Protein AF-0000000087186919 (afdb_homodimer)

Nearest PDB structures (foldseek):
  4x1c-assembly3_M-2  TM=8.964E-01  e=5.018E-04  Pseudomonas putida
  5cln-assembly2_I  TM=8.982E-01  e=9.277E-04  Pseudomonas putida
  3m21-assembly1_C  TM=8.405E-01  e=7.060E-04  Helicobacter pylori 26695
  6ghw-assembly2_C  TM=8.705E-01  e=1.836E-03  Pseudomonas putida
  3ry0-assembly1_A  TM=8.128E-01  e=6.719E-03  Streptomyces achromogenes

Secondary structure (DSSP, 8-state):
--EEEEEEETTS--HHHHHHHHHHHHHHHHHHH-GGGGGG-EEEEEEEPTTS-EETTEE--TIIIII-/--EEEEEEETTS--HHHHHHHHHHHHHHHHHHH-GGGGGG-EEEEEEEPTTS-EETTEE--TIIIII-

Structure (mmCIF, N/CA/C/O backbone):
data_AF-0000000087186919-model_v1
#
loop_
_entity.id
_entity.type
_entity.pdbx_description
1 polymer '4-oxalocrotonate tautomerase'
#
loop_
_atom_site.group_PDB
_atom_site.id
_atom_site.type_symbol
_atom_site.label_atom_id
_atom_site.label_alt_id
_atom_site.label_comp_id
_atom_site.label_asym_id
_atom_site.label_entity_id
_atom_site.label_seq_id
_atom_site.pdbx_PDB_ins_code
_atom_site.Cartn_x
_atom_site.Cartn_y
_atom_site.Cartn_z
_atom_site.occupancy
_atom_site.B_iso_or_equiv
_atom_site.auth_seq_id
_atom_site.auth_comp_id
_atom_site.auth_asym_id
_atom_site.auth_atom_id
_atom_site.pdbx_PDB_model_num
ATOM 1 N N . MET A 1 1 ? -2.715 13.758 -0.061 1 73.12 1 MET A N 1
ATOM 2 C CA . MET A 1 1 ? -2.654 12.805 -1.167 1 73.12 1 MET A CA 1
ATOM 3 C C . MET A 1 1 ? -1.792 11.602 -0.804 1 73.12 1 MET A C 1
ATOM 5 O O . MET A 1 1 ? -0.625 11.758 -0.438 1 73.12 1 MET A O 1
ATOM 9 N N . PRO A 1 2 ? -2.371 10.492 -0.574 1 88.19 2 PRO A N 1
ATOM 10 C CA . PRO A 1 2 ? -1.556 9.328 -0.23 1 88.19 2 PRO A CA 1
ATOM 11 C C . PRO A 1 2 ? -1.27 8.43 -1.434 1 88.19 2 PRO A C 1
ATOM 13 O O . PRO A 1 2 ? -1.95 8.531 -2.457 1 88.19 2 PRO A O 1
ATOM 16 N N . PHE A 1 3 ? -0.151 7.781 -1.428 1 93.19 3 PHE A N 1
ATOM 17 C CA . PHE A 1 3 ? 0.322 6.879 -2.473 1 93.19 3 PHE A CA 1
ATOM 18 C C . PHE A 1 3 ? 0.517 5.469 -1.924 1 93.19 3 PHE A C 1
ATOM 20 O O . PHE A 1 3 ? 0.996 5.297 -0.802 1 93.19 3 PHE A O 1
ATOM 27 N N . ALA A 1 4 ? 0.097 4.512 -2.732 1 97.06 4 ALA A N 1
ATOM 28 C CA . ALA A 1 4 ? 0.352 3.117 -2.383 1 97.06 4 ALA A CA 1
ATOM 29 C C . ALA A 1 4 ? 0.852 2.332 -3.592 1 97.06 4 ALA A C 1
ATOM 31 O O . ALA A 1 4 ? 0.257 2.396 -4.672 1 97.06 4 ALA A O 1
ATOM 32 N N . ASN A 1 5 ? 1.908 1.621 -3.377 1 97.75 5 ASN A N 1
ATOM 33 C CA . ASN A 1 5 ? 2.41 0.639 -4.332 1 97.75 5 ASN A CA 1
ATOM 34 C C . ASN A 1 5 ? 2.293 -0.782 -3.787 1 97.75 5 ASN A C 1
ATOM 36 O O . ASN A 1 5 ? 2.91 -1.115 -2.773 1 97.75 5 ASN A O 1
ATOM 40 N N . LEU A 1 6 ? 1.492 -1.551 -4.445 1 97.31 6 LEU A N 1
ATOM 41 C CA . LEU A 1 6 ? 1.29 -2.947 -4.078 1 97.31 6 LEU A CA 1
ATOM 42 C C . LEU A 1 6 ? 2.014 -3.877 -5.047 1 97.31 6 LEU A C 1
ATOM 44 O O . LEU A 1 6 ? 1.91 -3.711 -6.262 1 97.31 6 LEU A O 1
ATOM 48 N N . LYS A 1 7 ? 2.742 -4.809 -4.531 1 94.62 7 LYS A N 1
ATOM 49 C CA . LYS A 1 7 ? 3.41 -5.832 -5.332 1 94.62 7 LYS A CA 1
ATOM 50 C C . LYS A 1 7 ? 2.887 -7.227 -4.988 1 94.62 7 LYS A C 1
ATOM 52 O O . LYS A 1 7 ? 2.834 -7.605 -3.816 1 94.62 7 LYS A O 1
ATOM 57 N N . VAL A 1 8 ? 2.518 -7.934 -5.988 1 91.62 8 VAL A N 1
ATOM 58 C CA . VAL A 1 8 ? 2.008 -9.297 -5.84 1 91.62 8 VAL A CA 1
ATOM 59 C C . VAL A 1 8 ? 2.646 -10.203 -6.887 1 91.62 8 VAL A C 1
ATOM 61 O O . VAL A 1 8 ? 3.045 -9.742 -7.957 1 91.62 8 VAL A O 1
ATOM 64 N N . PRO A 1 9 ? 2.779 -11.453 -6.566 1 88.69 9 PRO A N 1
ATOM 65 C CA . PRO A 1 9 ? 3.307 -12.359 -7.59 1 88.69 9 PRO A CA 1
ATOM 66 C C . PRO A 1 9 ? 2.414 -12.438 -8.828 1 88.69 9 PRO A C 1
ATOM 68 O O . PRO A 1 9 ? 1.186 -12.406 -8.711 1 88.69 9 PRO A O 1
ATOM 71 N N . ALA A 1 10 ? 3.035 -12.617 -9.93 1 88.38 10 ALA A N 1
ATOM 72 C CA . ALA A 1 10 ? 2.303 -12.672 -11.188 1 88.38 10 ALA A CA 1
ATOM 73 C C . ALA A 1 10 ? 1.353 -13.867 -11.219 1 88.38 10 ALA A C 1
ATOM 75 O O . ALA A 1 10 ? 1.64 -14.914 -10.633 1 88.38 10 ALA A O 1
ATOM 76 N N . ASP A 1 11 ? 0.191 -13.633 -11.828 1 88.62 11 ASP A N 1
ATOM 77 C CA . ASP A 1 11 ? -0.778 -14.68 -12.141 1 88.62 11 ASP A CA 1
ATOM 78 C C . ASP A 1 11 ? -1.371 -15.281 -10.875 1 88.62 11 ASP A C 1
ATOM 80 O O . ASP A 1 11 ? -1.683 -16.469 -10.828 1 88.62 11 ASP A O 1
ATOM 84 N N . THR A 1 12 ? -1.396 -14.562 -9.867 1 87.69 12 THR A N 1
ATOM 85 C CA . THR A 1 12 ? -1.976 -15.094 -8.633 1 87.69 12 THR A CA 1
ATOM 86 C C . THR A 1 12 ? -3.346 -14.477 -8.375 1 87.69 12 THR A C 1
ATOM 88 O O . THR A 1 12 ? -4.133 -15.008 -7.586 1 87.69 12 THR A O 1
ATOM 91 N N . LEU A 1 13 ? -3.66 -13.422 -9.016 1 91.69 13 LEU A N 1
ATOM 92 C CA . LEU A 1 13 ? -4.914 -12.734 -8.719 1 91.69 13 LEU A CA 1
ATOM 93 C C . LEU A 1 13 ? -5.746 -12.555 -9.984 1 91.69 13 LEU A C 1
ATOM 95 O O . LEU A 1 13 ? -5.199 -12.359 -11.07 1 91.69 13 LEU A O 1
ATOM 99 N N . THR A 1 14 ? -7.07 -12.57 -9.758 1 95.06 14 THR A N 1
ATOM 100 C CA . THR A 1 14 ? -7.992 -12.203 -10.82 1 95.06 14 THR A CA 1
ATOM 101 C C . THR A 1 14 ? -8.18 -10.688 -10.883 1 95.06 14 THR A C 1
ATOM 103 O O . THR A 1 14 ? -7.777 -9.969 -9.961 1 95.06 14 THR A O 1
ATOM 106 N N . ASP A 1 15 ? -8.766 -10.219 -11.969 1 95.75 15 ASP A N 1
ATOM 107 C CA . ASP A 1 15 ? -9.062 -8.797 -12.094 1 95.75 15 ASP A CA 1
ATOM 108 C C . ASP A 1 15 ? -9.961 -8.32 -10.945 1 95.75 15 ASP A C 1
ATOM 110 O O . ASP A 1 15 ? -9.805 -7.203 -10.453 1 95.75 15 ASP A O 1
ATOM 114 N N . GLU A 1 16 ? -10.875 -9.148 -10.602 1 96.81 16 GLU A N 1
ATOM 115 C CA . GLU A 1 16 ? -11.773 -8.812 -9.5 1 96.81 16 GLU A CA 1
ATOM 116 C C . GLU A 1 16 ? -11.008 -8.672 -8.188 1 96.81 16 GLU A C 1
ATOM 118 O O . GLU A 1 16 ? -11.242 -7.734 -7.422 1 96.81 16 GLU A O 1
ATOM 123 N N . SER A 1 17 ? -10.117 -9.555 -7.934 1 96.38 17 SER A N 1
ATOM 124 C CA . SER A 1 17 ? -9.305 -9.508 -6.719 1 96.38 17 SER A CA 1
ATOM 125 C C . SER A 1 17 ? -8.398 -8.281 -6.707 1 96.38 17 SER A C 1
ATOM 127 O O . SER A 1 17 ? -8.195 -7.668 -5.656 1 96.38 17 SER A O 1
ATOM 129 N N . LYS A 1 18 ? -7.844 -7.969 -7.848 1 96.44 18 LYS A N 1
ATOM 130 C CA . LYS A 1 18 ? -7.016 -6.77 -7.957 1 96.44 18 LYS A CA 1
ATOM 131 C C . LYS A 1 18 ? -7.816 -5.516 -7.621 1 96.44 18 LYS A C 1
ATOM 133 O O . LYS A 1 18 ? -7.336 -4.641 -6.898 1 96.44 18 LYS A O 1
ATOM 138 N N . LYS A 1 19 ? -8.945 -5.449 -8.188 1 97.56 19 LYS A N 1
ATOM 139 C CA . LYS A 1 19 ? -9.82 -4.312 -7.914 1 97.56 19 LYS A CA 1
ATOM 140 C C . LYS A 1 19 ? -10.148 -4.223 -6.43 1 97.56 19 LYS A C 1
ATOM 142 O O . LYS A 1 19 ? -10.148 -3.131 -5.852 1 97.56 19 LYS A O 1
ATOM 147 N N . LYS A 1 20 ? -10.43 -5.355 -5.852 1 97.31 20 LYS A N 1
ATOM 148 C CA . LYS A 1 20 ? -10.734 -5.395 -4.426 1 97.31 20 LYS A CA 1
ATOM 149 C C . LYS A 1 20 ? -9.586 -4.832 -3.598 1 97.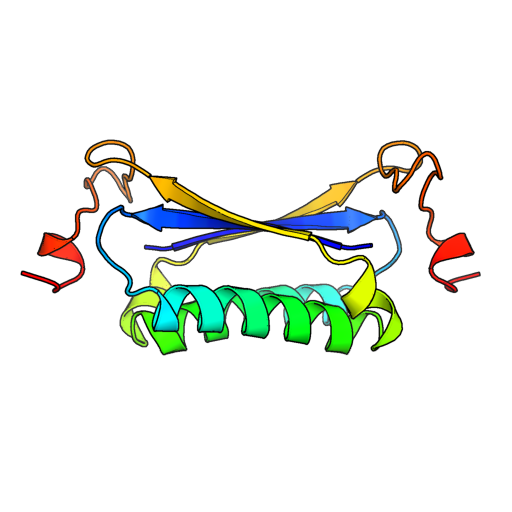31 20 LYS A C 1
ATOM 151 O O . LYS A 1 20 ? -9.805 -4.094 -2.635 1 97.31 20 LYS A O 1
ATOM 156 N N . LEU A 1 21 ? -8.367 -5.195 -3.986 1 97.38 21 LEU A N 1
ATOM 157 C CA . LEU A 1 21 ? -7.195 -4.695 -3.277 1 97.38 21 LEU A CA 1
ATOM 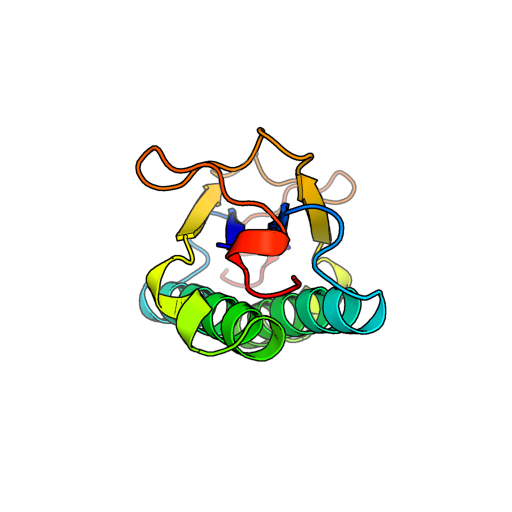158 C C . LEU A 1 21 ? -7.074 -3.184 -3.428 1 97.38 21 LEU A C 1
ATOM 160 O O . LEU A 1 21 ? -6.887 -2.471 -2.439 1 97.38 21 LEU A O 1
ATOM 164 N N . ARG A 1 22 ? -7.207 -2.715 -4.629 1 97.5 22 ARG A N 1
ATOM 165 C CA . ARG A 1 22 ? -7.102 -1.281 -4.883 1 97.5 22 ARG A CA 1
ATOM 166 C C . ARG A 1 22 ? -8.164 -0.509 -4.105 1 97.5 22 ARG A C 1
ATOM 168 O O . ARG A 1 22 ? -7.871 0.526 -3.506 1 97.5 22 ARG A O 1
ATOM 175 N N . ASP A 1 23 ? -9.367 -1.003 -4.125 1 97.81 23 ASP A N 1
ATOM 176 C CA . ASP A 1 23 ? -10.469 -0.336 -3.434 1 97.81 23 ASP A CA 1
ATOM 177 C C . ASP A 1 23 ? -10.234 -0.316 -1.924 1 97.81 23 ASP A C 1
ATOM 179 O O . ASP A 1 23 ? -10.445 0.709 -1.272 1 97.81 23 ASP A O 1
ATOM 183 N N . A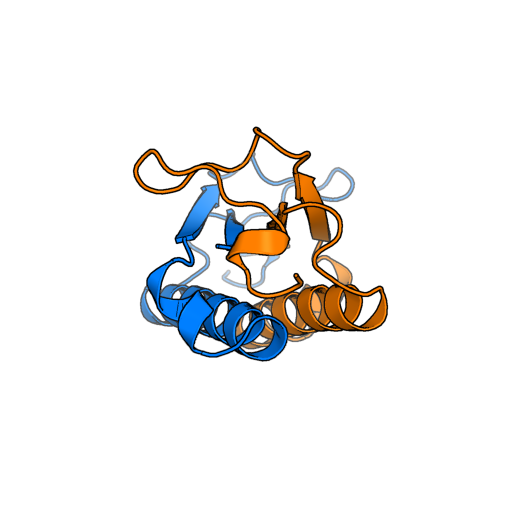LA A 1 24 ? -9.836 -1.437 -1.374 1 97.69 24 ALA A N 1
ATOM 184 C CA . ALA A 1 24 ? -9.609 -1.536 0.065 1 97.69 24 ALA A CA 1
ATOM 185 C C . ALA A 1 24 ? -8.539 -0.552 0.52 1 97.69 24 ALA A C 1
ATOM 187 O O . ALA A 1 24 ? -8.68 0.097 1.56 1 97.69 24 ALA A O 1
ATOM 188 N N . VAL A 1 25 ? -7.477 -0.433 -0.256 1 97.62 25 VAL A N 1
ATOM 189 C CA . VAL A 1 25 ? -6.395 0.486 0.082 1 97.62 25 VAL A CA 1
ATOM 190 C C . VAL A 1 25 ? -6.887 1.927 -0.029 1 97.62 25 VAL A C 1
ATOM 192 O O . VAL A 1 25 ? -6.582 2.76 0.828 1 97.62 25 VAL A O 1
ATOM 195 N N . THR A 1 26 ? -7.645 2.188 -1.024 1 97.5 26 THR A N 1
ATOM 196 C CA . THR A 1 26 ? -8.242 3.51 -1.182 1 97.5 26 THR A CA 1
ATOM 197 C C . THR A 1 26 ? -9.148 3.838 0.002 1 97.5 26 THR A C 1
ATOM 199 O O . THR A 1 26 ? -9.078 4.934 0.559 1 97.5 26 THR A O 1
ATOM 202 N N . ASP A 1 27 ? -9.93 2.889 0.417 1 97.69 27 ASP A N 1
ATOM 203 C CA . ASP A 1 27 ? -10.805 3.066 1.571 1 97.69 27 ASP A CA 1
ATOM 204 C C . ASP A 1 27 ? -10 3.32 2.842 1 97.69 27 ASP A C 1
ATOM 206 O O . ASP A 1 27 ? -10.383 4.141 3.676 1 97.69 27 ASP A O 1
ATOM 210 N N . ALA A 1 28 ? -8.945 2.623 2.984 1 96.94 28 ALA A N 1
ATOM 211 C CA . ALA A 1 28 ? -8.086 2.803 4.152 1 96.94 28 ALA A CA 1
ATOM 212 C C . ALA A 1 28 ? -7.566 4.234 4.238 1 96.94 28 ALA A C 1
ATOM 214 O O . ALA A 1 28 ? -7.586 4.848 5.309 1 96.94 28 ALA A O 1
ATOM 215 N N . PHE A 1 29 ? -7.074 4.793 3.148 1 96.25 29 PHE A N 1
ATOM 216 C CA . PHE A 1 29 ? -6.598 6.172 3.125 1 96.25 29 PHE A CA 1
ATOM 217 C C . PHE A 1 29 ? -7.734 7.141 3.422 1 96.25 29 PHE A C 1
ATOM 219 O O . PHE A 1 29 ? -7.562 8.094 4.184 1 96.25 29 PHE A O 1
ATOM 226 N N . ALA A 1 30 ? -8.906 6.895 2.838 1 95.94 30 ALA A N 1
ATOM 227 C CA . ALA A 1 30 ? -10.055 7.766 3.061 1 95.94 30 ALA A CA 1
ATOM 228 C C . ALA A 1 30 ? -10.469 7.762 4.531 1 95.94 30 ALA A C 1
ATOM 230 O O . ALA A 1 30 ? -10.852 8.797 5.074 1 95.94 30 ALA A O 1
ATOM 231 N N . ASP A 1 31 ? -10.375 6.656 5.145 1 95.88 31 ASP A N 1
ATOM 232 C CA . ASP A 1 31 ? -10.75 6.52 6.547 1 95.88 31 ASP A CA 1
ATOM 233 C C . ASP A 1 31 ? -9.82 7.332 7.445 1 95.88 31 ASP A C 1
ATOM 235 O O . ASP A 1 31 ? -10.242 7.852 8.484 1 95.88 31 ASP A O 1
ATOM 239 N N . VAL A 1 32 ? -8.617 7.465 7.035 1 94 32 VAL A N 1
ATOM 240 C CA . VAL A 1 32 ? -7.625 8.125 7.879 1 94 32 VAL A CA 1
ATOM 241 C C . VAL A 1 32 ? -7.559 9.609 7.531 1 94 32 VAL A C 1
ATOM 243 O O . VAL A 1 32 ? -7.465 10.461 8.422 1 94 32 VAL A O 1
ATOM 246 N N . TYR A 1 33 ? -7.613 9.906 6.293 1 91.88 33 TYR A N 1
ATOM 247 C CA . TYR A 1 33 ? -7.422 11.281 5.852 1 91.88 33 TYR A CA 1
ATOM 248 C C . TYR A 1 33 ? -8.758 11.961 5.578 1 91.88 33 TYR A C 1
ATOM 250 O O . TYR A 1 33 ? -8.82 13.18 5.387 1 91.88 33 TYR A O 1
ATOM 258 N N . GLY A 1 34 ? -9.773 11.188 5.562 1 93.06 34 GLY A N 1
ATOM 259 C CA . GLY A 1 34 ? -11.07 11.703 5.145 1 93.06 34 GLY A CA 1
ATOM 260 C C . GLY A 1 34 ? 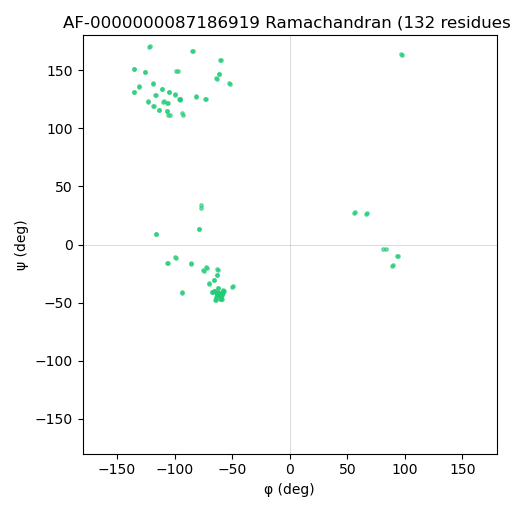-11.383 11.422 3.688 1 93.06 34 GLY A C 1
ATOM 261 O O . GLY A 1 34 ? -10.484 11.117 2.904 1 93.06 34 GLY A O 1
ATOM 262 N N . GLU A 1 35 ? -12.695 11.555 3.305 1 94.25 35 GLU A N 1
ATOM 263 C CA . GLU A 1 35 ? -13.195 11.172 1.988 1 94.25 35 GLU A CA 1
ATOM 264 C C . GLU A 1 35 ? -12.547 12.008 0.886 1 94.25 35 GLU A C 1
ATOM 266 O O . GLU A 1 35 ? -12.375 11.531 -0.24 1 94.25 35 GLU A O 1
ATOM 271 N N . ARG A 1 36 ? -12.125 13.203 1.232 1 88.12 36 ARG A N 1
ATOM 272 C CA . ARG A 1 36 ? -11.5 14.07 0.241 1 88.12 36 ARG A CA 1
ATOM 273 C C . ARG A 1 36 ? -10.211 13.453 -0.294 1 88.12 36 ARG A C 1
ATOM 275 O O . ARG A 1 36 ? -9.789 13.766 -1.41 1 88.12 36 ARG A O 1
ATOM 282 N N . ALA A 1 37 ? -9.609 12.57 0.376 1 88.75 37 ALA A N 1
ATOM 283 C CA . ALA A 1 37 ? -8.344 11.961 -0.014 1 88.75 37 ALA A CA 1
ATOM 284 C C . ALA A 1 37 ? -8.547 10.953 -1.144 1 88.75 37 ALA A C 1
ATOM 286 O O . ALA A 1 37 ? -7.613 10.656 -1.895 1 88.75 37 ALA A O 1
ATOM 287 N N . ARG A 1 38 ? -9.766 10.461 -1.261 1 92.44 38 ARG A N 1
ATOM 288 C CA . ARG A 1 38 ? -10.055 9.445 -2.262 1 92.44 38 ARG A CA 1
ATOM 289 C C . ARG A 1 38 ? -9.703 9.93 -3.662 1 92.44 38 ARG A C 1
ATOM 291 O O . ARG A 1 38 ? -9.07 9.211 -4.438 1 92.44 38 ARG A O 1
ATOM 298 N N . ALA A 1 39 ? -9.969 11.148 -3.965 1 88 39 ALA A N 1
ATOM 299 C CA . ALA A 1 39 ? -9.805 11.695 -5.312 1 88 39 ALA A CA 1
ATOM 300 C C . ALA A 1 39 ? -8.336 11.867 -5.664 1 88 39 ALA A C 1
ATOM 302 O O . ALA A 1 39 ? -7.973 11.914 -6.84 1 88 39 ALA A O 1
ATOM 303 N N . THR A 1 40 ? -7.477 11.914 -4.668 1 86.81 40 THR A N 1
ATOM 304 C CA . THR A 1 40 ? -6.066 12.188 -4.926 1 86.81 40 THR A CA 1
ATOM 305 C C . THR A 1 40 ? -5.203 10.992 -4.527 1 86.81 40 THR A C 1
ATOM 307 O O . THR A 1 40 ? -3.984 11.125 -4.387 1 86.81 40 THR A O 1
ATOM 310 N N . THR A 1 41 ? -5.836 9.922 -4.227 1 91.56 41 THR A N 1
ATOM 311 C CA . THR A 1 41 ? -5.113 8.695 -3.893 1 91.56 41 THR A CA 1
ATOM 312 C C . THR A 1 41 ? -4.68 7.965 -5.156 1 91.56 41 THR A C 1
ATOM 314 O O . THR A 1 41 ? -5.488 7.738 -6.059 1 91.56 41 THR A O 1
ATOM 317 N N . LEU A 1 42 ? -3.426 7.641 -5.254 1 92.88 42 LEU A N 1
ATOM 318 C CA . LEU A 1 42 ? -2.9 6.812 -6.332 1 92.88 42 LEU A CA 1
ATOM 319 C C . LEU A 1 42 ? -2.473 5.445 -5.809 1 92.88 42 LEU A C 1
ATOM 321 O O . LEU A 1 42 ? -1.668 5.359 -4.879 1 92.88 42 LEU A O 1
ATOM 325 N N . VAL A 1 43 ? -3.088 4.402 -6.418 1 96.88 43 VAL A N 1
ATOM 326 C CA . VAL A 1 43 ? -2.719 3.031 -6.086 1 96.88 43 VAL A CA 1
ATOM 327 C C . VAL A 1 43 ? -2.164 2.328 -7.324 1 96.88 43 VAL A C 1
ATOM 329 O O . VAL A 1 43 ? -2.836 2.256 -8.352 1 96.88 43 VAL A O 1
ATOM 332 N N . ILE A 1 44 ? -0.913 1.894 -7.238 1 97.06 44 ILE A N 1
ATOM 333 C CA . ILE A 1 44 ? -0.285 1.104 -8.289 1 97.06 44 ILE A CA 1
ATOM 334 C C . ILE A 1 44 ? -0.166 -0.351 -7.844 1 97.06 44 ILE A C 1
ATOM 336 O O . ILE A 1 44 ? 0.366 -0.635 -6.77 1 97.06 44 ILE A O 1
ATOM 340 N N . LEU A 1 45 ? -0.704 -1.227 -8.539 1 96.62 45 LEU A N 1
ATOM 341 C CA . LEU A 1 45 ? -0.578 -2.66 -8.297 1 96.62 45 LEU A CA 1
ATOM 342 C C . LEU A 1 45 ? 0.335 -3.309 -9.336 1 96.62 45 LEU A C 1
ATOM 344 O O . LEU A 1 45 ? -0.001 -3.361 -10.516 1 96.62 45 LEU A O 1
ATOM 348 N N . GLU A 1 46 ? 1.412 -3.807 -8.922 1 95.69 46 GLU A N 1
ATOM 349 C CA . GLU A 1 46 ? 2.428 -4.391 -9.789 1 95.69 46 GLU A CA 1
ATOM 350 C C . GLU A 1 46 ? 2.516 -5.902 -9.602 1 95.69 46 GLU A C 1
ATOM 352 O O . GLU A 1 46 ? 2.574 -6.387 -8.469 1 95.69 46 GLU A O 1
ATOM 357 N N . GLU A 1 47 ? 2.559 -6.523 -10.695 1 93.12 47 GLU A N 1
ATOM 358 C CA . GLU A 1 47 ? 2.83 -7.957 -10.664 1 93.12 47 GLU A CA 1
ATOM 359 C C . GLU A 1 47 ? 4.312 -8.242 -10.891 1 93.12 47 GLU A C 1
ATOM 361 O O . GLU A 1 47 ? 4.902 -7.758 -11.859 1 93.12 47 GLU A O 1
ATOM 366 N N . VAL A 1 48 ? 4.84 -8.977 -9.938 1 91.56 48 VAL A N 1
ATOM 367 C CA . VAL A 1 48 ? 6.258 -9.312 -10.023 1 91.56 48 VAL A CA 1
ATOM 368 C C . VAL A 1 48 ? 6.422 -10.688 -10.664 1 91.56 48 VAL A C 1
ATOM 370 O O . VAL A 1 48 ? 5.844 -11.672 -10.203 1 91.56 48 VAL A O 1
ATOM 373 N N . ALA A 1 49 ? 7.199 -10.695 -11.711 1 88.12 49 ALA A N 1
ATOM 374 C CA . ALA A 1 49 ? 7.402 -11.922 -12.477 1 88.12 49 ALA A CA 1
ATOM 375 C C . ALA A 1 49 ? 8 -13.023 -11.609 1 88.12 49 ALA A C 1
ATOM 377 O O . ALA A 1 49 ? 8.594 -12.742 -10.562 1 88.12 49 ALA A O 1
ATOM 378 N N . ASP A 1 50 ? 7.797 -14.211 -12.086 1 78.44 50 ASP A N 1
ATOM 379 C CA . ASP A 1 50 ? 8.336 -15.375 -11.398 1 78.44 50 ASP A CA 1
ATOM 380 C C . ASP A 1 50 ? 9.828 -15.219 -11.133 1 78.44 50 ASP A C 1
ATOM 382 O O . ASP A 1 50 ? 10.562 -14.719 -11.984 1 78.44 50 ASP A O 1
ATOM 386 N N . GLY A 1 51 ? 10.32 -15.586 -9.977 1 80.88 51 GLY A N 1
ATOM 387 C CA . GLY A 1 51 ? 11.734 -15.461 -9.633 1 80.88 51 GLY A CA 1
ATOM 388 C C . GLY A 1 51 ? 12.07 -14.133 -8.992 1 80.88 51 GLY A C 1
ATOM 389 O O . GLY A 1 51 ? 13.148 -13.977 -8.406 1 80.88 51 GLY A O 1
ATOM 390 N N . GLY A 1 52 ? 11.156 -13.195 -9.18 1 83.94 52 GLY A N 1
ATOM 391 C CA . GLY A 1 52 ? 11.383 -11.875 -8.602 1 83.94 52 GLY A CA 1
ATOM 392 C C . GLY A 1 52 ? 10.922 -11.766 -7.164 1 83.94 52 GLY A C 1
ATOM 393 O O . GLY A 1 52 ? 11.258 -10.805 -6.473 1 83.94 52 GLY A O 1
ATOM 394 N N . TRP A 1 53 ? 10.148 -12.648 -6.773 1 80.75 53 TRP A N 1
ATOM 395 C CA . TRP A 1 53 ? 9.562 -12.664 -5.438 1 80.75 53 TRP A CA 1
ATOM 396 C C . TRP A 1 53 ? 10.25 -13.703 -4.551 1 80.75 53 TRP A C 1
ATOM 398 O O . TRP A 1 53 ? 10.344 -14.875 -4.918 1 80.75 53 TRP A O 1
ATOM 408 N N . SER A 1 54 ? 10.977 -13.25 -3.549 1 81.62 54 SER A N 1
ATOM 409 C CA . SER A 1 54 ? 11.562 -14.195 -2.605 1 81.62 54 SER A CA 1
ATOM 410 C C . SER A 1 54 ? 11.289 -13.781 -1.164 1 81.62 54 SER A C 1
ATOM 412 O O . SER A 1 54 ? 11.297 -12.594 -0.843 1 81.62 54 SER A O 1
ATOM 414 N N . LEU A 1 55 ? 10.93 -14.742 -0.412 1 77.38 55 LEU A N 1
ATOM 415 C CA . LEU A 1 55 ? 10.758 -14.562 1.025 1 77.38 55 LEU A CA 1
ATOM 416 C C . LEU A 1 55 ? 11.633 -15.539 1.807 1 77.38 55 LEU A C 1
ATOM 418 O O . LEU A 1 55 ? 11.523 -16.75 1.632 1 77.38 55 LEU A O 1
ATOM 422 N N . GLY A 1 56 ? 12.477 -15.023 2.678 1 80 56 GLY A N 1
ATOM 423 C CA . GLY A 1 56 ? 13.328 -15.883 3.486 1 80 56 GLY A CA 1
ATOM 424 C C . GLY A 1 56 ? 14.188 -16.828 2.658 1 80 56 GLY A C 1
ATOM 425 O O . GLY A 1 56 ? 14.422 -17.969 3.053 1 80 56 GLY A O 1
ATOM 426 N N . GLY A 1 57 ? 14.484 -16.438 1.477 1 80.38 57 GLY A N 1
ATOM 427 C CA . GLY A 1 57 ? 15.32 -17.266 0.622 1 80.38 57 GLY A CA 1
ATOM 428 C C . GLY A 1 57 ? 14.523 -18.172 -0.295 1 80.38 57 GLY A C 1
ATOM 429 O O . GLY A 1 57 ? 15.102 -18.906 -1.106 1 80.38 57 GLY A O 1
ATOM 430 N N . THR A 1 58 ? 13.242 -18.188 -0.012 1 79.12 58 THR A N 1
ATOM 431 C CA . THR A 1 58 ? 12.375 -19.016 -0.842 1 79.12 58 THR A CA 1
ATOM 432 C C . THR A 1 58 ? 11.648 -18.172 -1.886 1 79.12 58 THR A C 1
ATOM 434 O O . THR A 1 58 ? 11.094 -17.125 -1.562 1 79.12 58 THR A O 1
ATOM 437 N N . VAL A 1 59 ? 11.797 -18.688 -3.1 1 75.5 59 VAL A N 1
ATOM 438 C CA . VAL A 1 59 ? 11.102 -18 -4.18 1 75.5 59 VAL A CA 1
ATOM 439 C C . VAL A 1 59 ? 9.602 -18.266 -4.078 1 75.5 59 VAL A C 1
ATOM 441 O O . VAL A 1 59 ? 9.172 -19.406 -3.932 1 75.5 59 VAL A O 1
ATOM 444 N N . LEU A 1 60 ? 8.859 -17.219 -4.035 1 72.31 60 LEU A N 1
ATOM 445 C CA . LEU A 1 60 ? 7.406 -17.312 -3.959 1 72.31 60 LEU A CA 1
ATOM 446 C C . LEU A 1 60 ? 6.785 -17.25 -5.352 1 72.31 60 LEU A C 1
ATOM 448 O O . LEU A 1 60 ? 7.164 -16.406 -6.168 1 72.31 60 LEU A O 1
ATOM 452 N N . ASN A 1 61 ? 6.184 -18.406 -5.754 1 67.75 61 ASN A N 1
ATOM 453 C CA . ASN A 1 61 ? 5.445 -18.453 -7.012 1 67.75 61 ASN A CA 1
ATOM 454 C C . ASN A 1 61 ? 3.994 -18.875 -6.793 1 67.75 61 ASN A C 1
ATOM 456 O O . ASN A 1 61 ? 3.574 -19.109 -5.656 1 67.75 61 ASN A O 1
ATOM 460 N N . ALA A 1 62 ? 3.172 -18.75 -7.863 1 67.19 62 ALA A N 1
ATOM 461 C CA . ALA A 1 62 ? 1.747 -19.062 -7.797 1 67.19 62 ALA A CA 1
ATOM 462 C C . ALA A 1 62 ? 1.515 -20.438 -7.164 1 67.19 62 ALA A C 1
ATOM 464 O O . ALA A 1 62 ? 0.567 -20.609 -6.395 1 67.19 62 ALA A O 1
ATOM 465 N N . GLU A 1 63 ? 2.369 -21.312 -7.441 1 65.88 63 GLU A N 1
ATOM 466 C CA . GLU A 1 63 ? 2.213 -22.688 -6.941 1 65.88 63 GLU A CA 1
ATOM 467 C C . GLU A 1 63 ? 2.34 -22.734 -5.422 1 65.88 63 GLU A C 1
ATOM 469 O O . GLU A 1 63 ? 1.551 -23.391 -4.75 1 65.88 63 GLU A O 1
ATOM 474 N N . MET A 1 64 ? 3.219 -22.031 -4.926 1 67.25 64 MET A N 1
ATOM 475 C CA . MET A 1 64 ? 3.461 -22.016 -3.486 1 67.25 64 MET A CA 1
ATOM 476 C C . MET A 1 64 ? 2.312 -21.328 -2.75 1 67.25 64 MET A C 1
ATOM 478 O O . MET A 1 64 ? 2.012 -21.672 -1.605 1 67.25 64 MET A O 1
ATOM 482 N N . LEU A 1 65 ? 1.718 -20.328 -3.418 1 62.31 65 LEU A N 1
ATOM 483 C CA . LEU A 1 65 ? 0.623 -19.594 -2.791 1 62.31 65 LEU A CA 1
ATOM 484 C C . LEU A 1 65 ? -0.676 -20.391 -2.865 1 62.31 65 LEU A C 1
ATOM 486 O O . LEU A 1 65 ? -1.672 -20.016 -2.238 1 62.31 65 LEU A O 1
ATOM 490 N N . GLY A 1 66 ? -0.505 -21.594 -3.193 1 55.56 66 GLY A N 1
ATOM 491 C CA . GLY A 1 66 ? -1.597 -22.547 -3.248 1 55.56 66 GLY A CA 1
ATOM 492 C C . GLY A 1 66 ? -2.381 -22.5 -4.547 1 55.56 66 GLY A C 1
ATOM 493 O O . GLY A 1 66 ? -3.51 -22.984 -4.617 1 55.56 66 GLY A O 1
ATOM 494 N N . ARG A 1 67 ? -2.121 -21.562 -5.547 1 51.16 67 ARG A N 1
ATOM 495 C CA . ARG A 1 67 ? -2.814 -21.719 -6.824 1 51.16 67 ARG A CA 1
ATOM 496 C C . ARG A 1 67 ? -2.184 -22.828 -7.66 1 51.16 67 ARG A C 1
ATOM 498 O O . ARG A 1 67 ? -2.51 -22.984 -8.836 1 51.16 67 ARG A O 1
ATOM 505 N N . SER A 1 68 ? -1.699 -23.828 -7.066 1 37.5 6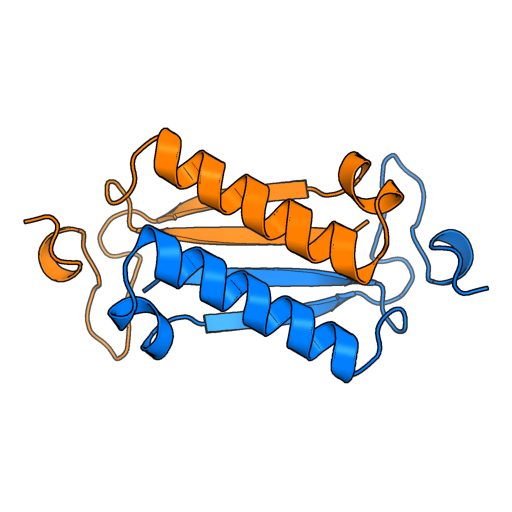8 SER A N 1
ATOM 506 C CA . SER A 1 68 ? -1.47 -24.969 -7.934 1 37.5 68 SER A CA 1
ATOM 507 C C . SER A 1 68 ? -2.771 -25.469 -8.562 1 37.5 68 SER A C 1
ATOM 509 O O . SER A 1 68 ? -3.83 -25.406 -7.93 1 37.5 68 SER A O 1
ATOM 511 N N . MET B 1 1 ? 2.906 -14.047 -0.613 1 72.75 1 MET B N 1
ATOM 512 C CA . MET B 1 1 ? 3.441 -12.945 0.184 1 72.75 1 MET B CA 1
ATOM 513 C C . MET B 1 1 ? 3.238 -11.609 -0.527 1 72.75 1 MET B C 1
ATOM 515 O O . MET B 1 1 ? 3.643 -11.453 -1.68 1 72.75 1 MET B O 1
ATOM 519 N N . PRO B 1 2 ? 2.398 -10.828 -0.007 1 88.31 2 PRO B N 1
ATOM 520 C CA . PRO B 1 2 ? 2.207 -9.531 -0.662 1 88.31 2 PRO B CA 1
ATOM 521 C C . PRO B 1 2 ? 2.979 -8.406 0.023 1 88.31 2 PRO B C 1
ATOM 523 O O . PRO B 1 2 ? 3.402 -8.555 1.173 1 88.31 2 PRO B O 1
ATOM 526 N N . PHE B 1 3 ? 3.371 -7.453 -0.758 1 93.25 3 PHE B N 1
ATOM 527 C CA . PHE B 1 3 ? 4.133 -6.293 -0.313 1 93.25 3 PHE B CA 1
ATOM 528 C C . PHE B 1 3 ? 3.359 -5.008 -0.582 1 93.25 3 PHE B C 1
ATOM 530 O O . PHE B 1 3 ? 2.715 -4.867 -1.623 1 93.25 3 PHE B O 1
ATOM 537 N N . ALA B 1 4 ? 3.432 -4.129 0.406 1 97.06 4 ALA B N 1
ATOM 538 C CA . ALA B 1 4 ? 2.85 -2.803 0.216 1 97.06 4 ALA B CA 1
ATOM 539 C C . ALA B 1 4 ? 3.791 -1.715 0.726 1 97.06 4 ALA B C 1
ATOM 541 O O . ALA B 1 4 ? 4.293 -1.795 1.851 1 97.06 4 ALA B O 1
ATOM 542 N N . ASN B 1 5 ? 3.99 -0.748 -0.097 1 97.75 5 ASN B N 1
ATOM 543 C CA . ASN B 1 5 ? 4.676 0.484 0.278 1 97.75 5 ASN B CA 1
ATOM 544 C C . ASN B 1 5 ? 3.73 1.683 0.248 1 97.75 5 ASN B C 1
ATOM 546 O O . ASN B 1 5 ? 3.195 2.029 -0.806 1 97.75 5 ASN B O 1
ATOM 550 N N . LEU B 1 6 ? 3.525 2.242 1.396 1 97.25 6 LEU B N 1
ATOM 551 C CA . LEU B 1 6 ? 2.674 3.418 1.538 1 97.25 6 LEU B CA 1
ATOM 552 C C . LEU B 1 6 ? 3.514 4.676 1.749 1 97.25 6 LEU B C 1
ATOM 554 O O . LEU B 1 6 ? 4.426 4.684 2.576 1 97.25 6 LEU B O 1
ATOM 558 N N . LYS B 1 7 ? 3.238 5.699 1.008 1 94.62 7 LYS B N 1
ATOM 559 C CA . LYS B 1 7 ? 3.883 6.996 1.168 1 94.62 7 LYS B CA 1
ATOM 560 C C . LYS B 1 7 ? 2.873 8.07 1.574 1 94.62 7 LYS B C 1
ATOM 562 O O . LYS B 1 7 ? 1.829 8.219 0.937 1 94.62 7 LYS B O 1
ATOM 567 N N . VAL B 1 8 ? 3.193 8.766 2.605 1 91.69 8 VAL B N 1
ATOM 568 C CA . VAL B 1 8 ? 2.348 9.836 3.119 1 91.69 8 VAL B CA 1
ATOM 569 C C . VAL B 1 8 ? 3.201 11.062 3.441 1 91.69 8 VAL B C 1
ATOM 571 O O . VAL B 1 8 ? 4.391 10.93 3.744 1 91.69 8 VAL B O 1
ATOM 574 N N . PRO B 1 9 ? 2.621 12.219 3.34 1 88.69 9 PRO B N 1
ATOM 575 C CA . PRO B 1 9 ? 3.393 13.398 3.732 1 88.69 9 PRO B CA 1
ATOM 576 C C . PRO B 1 9 ? 3.805 13.375 5.203 1 88.69 9 PRO B C 1
ATOM 578 O O . PRO B 1 9 ? 3.035 12.922 6.055 1 88.69 9 PRO B O 1
ATOM 581 N N . ALA B 1 10 ? 4.938 13.922 5.449 1 88.44 10 ALA B N 1
ATOM 582 C CA . ALA B 1 10 ? 5.461 13.938 6.809 1 88.44 10 ALA B CA 1
ATOM 583 C C . ALA B 1 10 ? 4.555 14.75 7.738 1 88.44 10 ALA B C 1
ATOM 585 O O . ALA B 1 10 ? 3.934 15.727 7.312 1 88.44 10 ALA B O 1
ATOM 586 N N . ASP B 1 11 ? 4.43 14.258 8.953 1 88.62 11 ASP B N 1
ATOM 587 C CA . ASP B 1 11 ? 3.781 14.961 10.055 1 88.62 11 ASP B CA 1
ATOM 588 C C . ASP B 1 11 ? 2.285 15.125 9.797 1 88.62 11 ASP B C 1
ATOM 590 O O . ASP B 1 11 ? 1.687 16.125 10.195 1 88.62 11 ASP B O 1
ATOM 594 N N . THR B 1 12 ? 1.745 14.289 9.086 1 87.75 12 THR B N 1
ATOM 595 C CA . THR B 1 12 ? 0.312 14.398 8.836 1 87.75 12 THR B CA 1
ATOM 596 C C . THR B 1 12 ? -0.456 13.328 9.609 1 87.75 12 THR B C 1
ATOM 598 O O . THR B 1 12 ? -1.669 13.445 9.797 1 87.75 12 THR B O 1
ATOM 601 N N . LEU B 1 13 ? 0.189 12.344 10.086 1 91.69 13 LEU B N 1
ATOM 602 C CA . LEU B 1 13 ? -0.518 11.242 10.734 1 91.69 13 LEU B CA 1
ATOM 603 C C . LEU B 1 13 ? 0.028 11 12.133 1 91.69 13 LEU B C 1
ATOM 605 O O . LEU B 1 13 ? 1.225 11.172 12.375 1 91.69 13 LEU B O 1
ATOM 609 N N . THR B 1 14 ? -0.887 10.555 13 1 95.06 14 THR B N 1
ATOM 610 C CA . THR B 1 14 ? -0.48 10.078 14.312 1 95.06 14 THR B CA 1
ATOM 611 C C . THR B 1 14 ? -0.042 8.617 14.25 1 95.06 14 THR B C 1
ATOM 613 O O . THR B 1 14 ? -0.279 7.941 13.25 1 95.06 14 THR B O 1
ATOM 616 N N . ASP B 1 15 ? 0.596 8.172 15.32 1 95.69 15 ASP B N 1
ATOM 617 C CA . ASP B 1 15 ? 0.989 6.77 15.398 1 95.69 15 ASP B CA 1
ATOM 618 C C . ASP B 1 15 ? -0.226 5.855 15.273 1 95.69 15 ASP B C 1
ATOM 620 O O . ASP B 1 15 ? -0.145 4.781 14.672 1 95.69 15 ASP B O 1
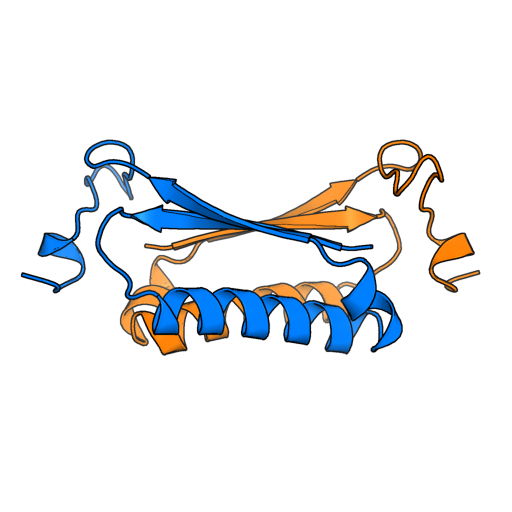ATOM 624 N N . GLU B 1 16 ? -1.279 6.266 15.891 1 96.81 16 GLU B N 1
ATOM 625 C CA . GLU B 1 16 ? -2.508 5.48 15.82 1 96.81 16 GLU B CA 1
ATOM 626 C C . GLU B 1 16 ? -3.023 5.391 14.391 1 96.81 16 GLU B C 1
ATOM 628 O O . GLU B 1 16 ? -3.43 4.316 13.938 1 96.81 16 GLU B O 1
ATOM 633 N N . SER B 1 17 ? -3.006 6.457 13.688 1 96.38 17 SER B N 1
ATOM 634 C CA . SER B 1 17 ? -3.455 6.48 12.297 1 96.38 17 SER B CA 1
ATOM 635 C C . SER B 1 17 ? -2.551 5.637 11.414 1 96.38 17 SER B C 1
ATOM 637 O O . SER B 1 17 ? -3.027 4.957 10.5 1 96.38 17 SER B O 1
ATOM 639 N N . LYS B 1 18 ? -1.265 5.715 11.656 1 96.38 18 LYS B N 1
ATOM 640 C CA . LYS B 1 18 ? -0.323 4.891 10.906 1 96.38 18 LYS B CA 1
ATOM 641 C C . LYS B 1 18 ? -0.614 3.404 11.102 1 96.38 18 LYS B C 1
ATOM 643 O O . LYS B 1 18 ? -0.598 2.631 10.141 1 96.38 18 LYS B O 1
ATOM 648 N N . LYS B 1 19 ? -0.8 3.062 12.305 1 97.56 19 LYS B N 1
ATOM 649 C CA . LYS B 1 19 ? -1.127 1.675 12.617 1 97.56 19 LYS B CA 1
ATOM 650 C C . LYS B 1 19 ? -2.412 1.241 11.914 1 97.56 19 LYS B C 1
ATOM 652 O O . LYS B 1 19 ? -2.488 0.136 11.375 1 97.56 19 LYS B O 1
ATOM 657 N N . LYS B 1 20 ? -3.365 2.117 11.938 1 97.31 20 LYS B N 1
ATOM 658 C CA . LYS B 1 20 ? -4.633 1.823 11.281 1 97.31 20 LYS B CA 1
ATOM 659 C C . LYS B 1 20 ? -4.426 1.545 9.789 1 97.31 20 LYS B C 1
ATOM 661 O O . LYS B 1 20 ? -5.035 0.631 9.234 1 97.31 20 LYS B O 1
ATOM 666 N N . LEU B 1 21 ? -3.58 2.342 9.164 1 97.31 21 LEU B N 1
ATOM 667 C CA . LEU B 1 21 ? -3.289 2.146 7.75 1 97.31 21 LEU B CA 1
ATOM 668 C C . LEU B 1 21 ? -2.611 0.802 7.516 1 97.31 21 LEU B C 1
ATOM 670 O O . LEU B 1 21 ? -3.02 0.042 6.633 1 97.31 21 LEU B O 1
ATOM 674 N N . ARG B 1 22 ? -1.612 0.52 8.305 1 97.5 22 ARG B N 1
ATOM 675 C CA . ARG B 1 22 ? -0.891 -0.74 8.156 1 97.5 22 ARG B CA 1
ATOM 676 C C . ARG B 1 22 ? -1.824 -1.931 8.344 1 97.5 22 ARG B C 1
ATOM 678 O O . ARG B 1 22 ? -1.774 -2.895 7.582 1 97.5 22 ARG B O 1
ATOM 685 N N . ASP B 1 23 ? -2.646 -1.865 9.352 1 97.81 23 ASP B N 1
ATOM 686 C CA . ASP B 1 23 ? -3.57 -2.959 9.641 1 97.81 23 ASP B CA 1
ATOM 687 C C . ASP B 1 23 ? -4.578 -3.141 8.508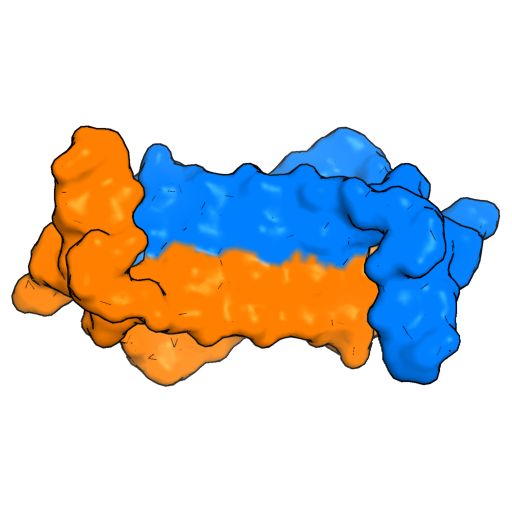 1 97.81 23 ASP B C 1
ATOM 689 O O . ASP B 1 23 ? -4.855 -4.266 8.094 1 97.81 23 ASP B O 1
ATOM 693 N N . ALA B 1 24 ? -5.133 -2.057 8.039 1 97.69 24 ALA B N 1
ATOM 694 C CA . ALA B 1 24 ? -6.133 -2.117 6.977 1 97.69 24 ALA B CA 1
ATOM 695 C C . ALA B 1 24 ? -5.551 -2.754 5.719 1 97.69 24 ALA B C 1
ATOM 697 O O . ALA B 1 24 ? -6.207 -3.57 5.066 1 97.69 24 ALA B O 1
ATOM 698 N N . VAL B 1 25 ? -4.332 -2.398 5.371 1 97.62 25 VAL B N 1
ATOM 699 C CA . VAL B 1 25 ? -3.678 -2.953 4.188 1 97.62 25 VAL B CA 1
ATOM 700 C C . VAL B 1 25 ? -3.4 -4.438 4.402 1 97.62 25 VAL B C 1
ATOM 702 O O . VAL B 1 25 ? -3.609 -5.25 3.498 1 97.62 25 VAL B O 1
ATOM 705 N N . THR B 1 26 ? -2.975 -4.77 5.57 1 97.56 26 THR B N 1
ATOM 706 C CA . THR B 1 26 ? -2.76 -6.172 5.91 1 97.56 26 THR B CA 1
ATOM 707 C C . THR B 1 26 ? -4.062 -6.961 5.801 1 97.56 26 THR B C 1
ATOM 709 O O . THR B 1 26 ? -4.09 -8.047 5.223 1 97.56 26 THR B O 1
ATOM 712 N N . ASP B 1 27 ? -5.125 -6.402 6.293 1 97.69 27 ASP B N 1
ATOM 713 C CA . ASP B 1 27 ? -6.438 -7.035 6.199 1 97.69 27 ASP B CA 1
ATOM 714 C C . ASP B 1 27 ? -6.863 -7.207 4.742 1 97.69 27 ASP B C 1
ATOM 716 O O . ASP B 1 27 ? -7.445 -8.227 4.379 1 97.69 27 ASP B O 1
ATOM 720 N N . ALA B 1 28 ? -6.617 -6.23 3.963 1 96.94 28 ALA B N 1
ATOM 721 C CA . ALA B 1 28 ? -6.965 -6.305 2.545 1 96.94 28 ALA B CA 1
ATOM 722 C C . ALA B 1 28 ? -6.27 -7.48 1.868 1 96.94 28 ALA B C 1
ATOM 724 O O . ALA B 1 28 ? -6.895 -8.227 1.111 1 96.94 28 ALA B O 1
ATOM 725 N N . PHE B 1 29 ? -4.977 -7.668 2.092 1 96.25 29 PHE B N 1
ATOM 726 C CA . PHE B 1 29 ? -4.242 -8.789 1.525 1 96.25 29 PHE B CA 1
ATOM 727 C C . PHE B 1 29 ? -4.793 -10.117 2.045 1 96.25 29 PHE B C 1
ATOM 729 O O . PHE B 1 29 ? -4.961 -11.07 1.281 1 96.25 29 PHE B O 1
ATOM 736 N N . ALA B 1 30 ? -5.09 -10.172 3.34 1 95.94 30 ALA B N 1
ATOM 737 C CA . ALA B 1 30 ? -5.621 -11.398 3.932 1 95.94 30 ALA B CA 1
ATOM 738 C C . ALA B 1 30 ? -6.969 -11.766 3.32 1 95.94 30 ALA B C 1
ATOM 740 O O . ALA B 1 30 ? -7.266 -12.938 3.105 1 95.94 30 ALA B O 1
ATOM 741 N N . ASP B 1 31 ? -7.746 -10.797 3.037 1 95.94 31 ASP B N 1
ATOM 742 C CA . ASP B 1 31 ? -9.07 -11.016 2.455 1 95.94 31 ASP B CA 1
ATOM 743 C C . ASP B 1 31 ? -8.961 -11.609 1.052 1 95.94 31 ASP B C 1
ATOM 745 O O . ASP B 1 31 ? -9.812 -12.391 0.635 1 95.94 31 ASP B O 1
ATOM 749 N N . VAL B 1 32 ? -7.93 -11.281 0.369 1 93.94 32 VAL B N 1
ATOM 750 C CA . VAL B 1 32 ? -7.797 -11.695 -1.021 1 93.94 32 VAL B CA 1
ATOM 751 C C . VAL B 1 32 ? -7.008 -13.008 -1.093 1 93.94 32 VAL B C 1
ATOM 753 O O . VAL B 1 32 ? -7.355 -13.906 -1.861 1 93.94 32 VAL B O 1
ATOM 756 N N . TYR B 1 33 ? -5.988 -13.109 -0.32 1 91.88 33 TYR B N 1
ATOM 757 C CA . TYR B 1 33 ? -5.094 -14.258 -0.403 1 91.88 33 TYR B CA 1
ATOM 758 C C . TYR B 1 33 ? -5.422 -15.281 0.675 1 91.88 33 TYR B C 1
ATOM 760 O O . TYR B 1 33 ? -4.914 -16.406 0.647 1 91.88 33 TYR B O 1
ATOM 768 N N . GLY B 1 34 ? -6.234 -14.883 1.594 1 93.06 34 GLY B N 1
ATOM 769 C CA . GLY B 1 34 ? -6.477 -15.727 2.754 1 93.06 34 GLY B CA 1
ATOM 770 C C . GLY B 1 34 ? -5.641 -15.336 3.959 1 93.06 34 GLY B C 1
ATOM 771 O O . GLY B 1 34 ? -4.641 -14.625 3.824 1 93.06 34 GLY B O 1
ATOM 772 N N . GLU B 1 35 ? -6.051 -15.82 5.18 1 94.31 35 GLU B N 1
ATOM 773 C CA . GLU B 1 35 ? -5.461 -15.414 6.449 1 94.31 35 GLU B CA 1
ATOM 774 C C . GLU B 1 35 ? -3.986 -15.812 6.523 1 94.31 35 GLU B C 1
ATOM 776 O O . GLU B 1 35 ? -3.191 -15.141 7.184 1 94.31 35 GLU B O 1
ATOM 781 N N . ARG B 1 36 ? -3.619 -16.844 5.793 1 88.31 36 ARG B N 1
ATOM 782 C CA . ARG B 1 36 ? -2.229 -17.281 5.805 1 88.31 36 ARG B CA 1
ATOM 783 C C . ARG B 1 36 ? -1.301 -16.203 5.266 1 88.31 36 ARG B C 1
ATOM 785 O O . ARG B 1 36 ? -0.115 -16.172 5.598 1 88.31 36 ARG B O 1
ATOM 792 N N . ALA B 1 37 ? -1.761 -15.297 4.523 1 88.88 37 ALA B N 1
ATOM 793 C CA . ALA B 1 37 ? -0.954 -14.25 3.908 1 88.88 37 ALA B CA 1
ATOM 794 C C . ALA B 1 37 ? -0.541 -13.203 4.938 1 88.88 37 ALA B C 1
ATOM 796 O O . ALA B 1 37 ? 0.451 -12.492 4.746 1 88.88 37 ALA B O 1
ATOM 797 N N . ARG B 1 38 ? -1.302 -13.125 6.027 1 92.44 38 ARG B N 1
ATOM 798 C CA . ARG B 1 38 ? -1.042 -12.109 7.043 1 92.44 38 ARG B CA 1
ATOM 799 C C . ARG B 1 38 ? 0.379 -12.227 7.582 1 92.44 38 ARG B C 1
ATOM 801 O O . ARG B 1 38 ? 1.082 -11.219 7.715 1 92.44 38 ARG B O 1
ATOM 808 N N . ALA B 1 39 ? 0.853 -13.398 7.777 1 87.94 39 ALA B N 1
ATOM 809 C CA . ALA B 1 39 ? 2.141 -13.633 8.422 1 87.94 39 ALA B CA 1
ATOM 810 C C . ALA B 1 39 ? 3.297 -13.266 7.496 1 87.94 39 ALA B C 1
ATOM 812 O O . ALA B 1 39 ? 4.41 -13 7.957 1 87.94 39 ALA B O 1
ATOM 813 N N . THR B 1 40 ? 3.051 -13.195 6.215 1 86.75 40 THR B N 1
ATOM 814 C CA . THR B 1 40 ? 4.133 -12.945 5.266 1 86.75 40 THR B CA 1
ATOM 815 C C . THR B 1 40 ? 3.924 -11.617 4.547 1 86.75 40 THR B C 1
ATOM 817 O O . THR B 1 40 ? 4.547 -11.359 3.514 1 86.75 40 THR B O 1
ATOM 820 N N . THR B 1 41 ? 2.982 -10.867 4.996 1 91.5 41 THR B N 1
ATOM 821 C CA . THR B 1 41 ? 2.736 -9.547 4.43 1 91.5 41 THR B CA 1
ATOM 822 C C . THR B 1 41 ? 3.699 -8.523 5.012 1 91.5 41 THR B C 1
ATOM 824 O O . THR B 1 41 ? 3.85 -8.422 6.23 1 91.5 41 THR B O 1
ATOM 827 N N . LEU B 1 42 ? 4.379 -7.809 4.164 1 92.75 42 LEU B N 1
ATOM 828 C CA . LEU B 1 42 ? 5.227 -6.691 4.578 1 92.75 42 LEU B CA 1
ATOM 829 C C . LEU B 1 42 ? 4.621 -5.363 4.145 1 92.75 42 LEU B C 1
ATOM 831 O O . LEU B 1 42 ? 4.336 -5.16 2.961 1 92.75 42 LEU B O 1
ATOM 835 N N . VAL B 1 43 ? 4.406 -4.484 5.164 1 96.88 43 VAL B N 1
ATOM 836 C CA . VAL B 1 43 ? 3.914 -3.139 4.895 1 96.88 43 VAL B CA 1
ATOM 837 C C . VAL B 1 43 ? 4.938 -2.109 5.363 1 96.88 43 VAL B C 1
ATOM 839 O O . VAL B 1 43 ? 5.324 -2.1 6.535 1 96.88 43 VAL B O 1
ATOM 842 N N . ILE B 1 44 ? 5.43 -1.314 4.438 1 96.94 44 ILE B N 1
ATOM 843 C CA . ILE B 1 44 ? 6.324 -0.204 4.75 1 96.94 44 ILE B CA 1
ATOM 844 C C . ILE B 1 44 ? 5.57 1.117 4.613 1 96.94 44 ILE B C 1
ATOM 846 O O . ILE B 1 44 ? 4.961 1.387 3.576 1 96.94 44 ILE B O 1
ATOM 850 N N . LEU B 1 45 ? 5.5 1.867 5.594 1 96.62 45 LEU B N 1
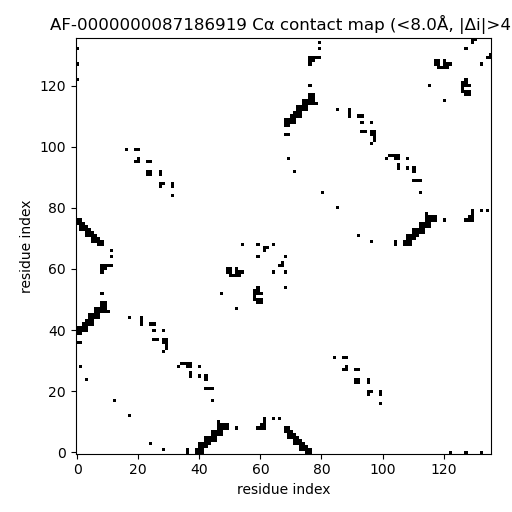ATOM 851 C CA . LEU B 1 45 ? 4.914 3.203 5.578 1 96.62 45 LEU B CA 1
ATOM 852 C C . LEU B 1 45 ? 5.996 4.273 5.641 1 96.62 45 LEU B C 1
ATOM 854 O O . LEU B 1 45 ? 6.691 4.406 6.652 1 96.62 45 LEU B O 1
ATOM 858 N N . GLU B 1 46 ? 6.133 5.027 4.641 1 95.69 46 GLU B N 1
ATOM 859 C CA . GLU B 1 46 ? 7.172 6.043 4.508 1 95.69 46 GLU B CA 1
ATOM 860 C C . GLU B 1 46 ? 6.582 7.449 4.566 1 95.69 46 GLU B C 1
ATOM 862 O O . GLU B 1 46 ? 5.598 7.742 3.881 1 95.69 46 GLU B O 1
ATOM 867 N N . GLU B 1 47 ? 7.227 8.219 5.332 1 93.12 47 GLU B N 1
ATOM 868 C CA . GLU B 1 47 ? 6.887 9.641 5.34 1 93.12 47 GLU B CA 1
ATOM 869 C C . GLU B 1 47 ? 7.801 10.43 4.41 1 93.12 47 GLU B C 1
ATOM 871 O O . GLU B 1 47 ? 9.023 10.328 4.5 1 93.12 47 GLU B O 1
ATOM 876 N N . VAL B 1 48 ? 7.148 11.133 3.518 1 91.69 48 VAL B N 1
ATOM 877 C CA . VAL B 1 48 ? 7.898 11.922 2.551 1 91.69 48 VAL B CA 1
ATOM 878 C C . VAL B 1 48 ? 8.031 13.359 3.053 1 91.69 48 VAL B C 1
ATOM 880 O O . VAL B 1 48 ? 7.031 14.016 3.352 1 91.69 48 VAL B O 1
ATOM 883 N N . ALA B 1 49 ? 9.266 13.789 3.121 1 88.19 49 ALA B N 1
ATOM 884 C CA . ALA B 1 49 ? 9.57 15.117 3.65 1 88.19 49 ALA B CA 1
ATOM 885 C C . ALA B 1 49 ? 8.891 16.203 2.822 1 88.19 49 ALA B C 1
ATOM 887 O O . ALA B 1 49 ? 8.531 15.977 1.666 1 88.19 49 ALA B O 1
ATOM 888 N N . ASP B 1 50 ? 8.758 17.312 3.469 1 78.69 50 ASP B N 1
ATOM 889 C CA . ASP B 1 50 ? 8.156 18.469 2.809 1 78.69 50 ASP B CA 1
ATOM 890 C C . ASP B 1 50 ? 8.859 18.766 1.484 1 78.69 50 ASP B C 1
ATOM 892 O O . ASP B 1 50 ? 10.086 18.688 1.391 1 78.69 50 ASP B O 1
ATOM 896 N N . GLY B 1 51 ? 8.117 19.109 0.44 1 81.12 51 GLY B N 1
ATOM 897 C CA . GLY B 1 51 ? 8.695 19.391 -0.863 1 81.12 51 GLY B CA 1
ATOM 898 C C . GLY B 1 51 ? 8.828 18.156 -1.74 1 81.12 51 GLY B C 1
ATOM 899 O O . GLY B 1 51 ? 9.039 18.281 -2.949 1 81.12 51 GLY B O 1
ATOM 900 N N . GLY B 1 52 ? 8.766 17.016 -1.076 1 84.25 52 GLY B N 1
ATOM 901 C CA . GLY B 1 52 ? 8.883 15.773 -1.821 1 84.25 52 GLY B CA 1
ATOM 902 C C . GLY B 1 52 ? 7.555 15.289 -2.383 1 84.25 52 GLY B C 1
ATOM 903 O O . GLY B 1 52 ? 7.523 14.391 -3.225 1 84.25 52 GLY B O 1
ATOM 904 N N . TRP B 1 53 ? 6.547 15.805 -1.896 1 81.31 53 TRP B N 1
ATOM 905 C CA . TRP B 1 53 ? 5.195 15.406 -2.281 1 81.31 53 TRP B CA 1
ATOM 906 C C . TRP B 1 53 ? 4.555 16.469 -3.174 1 81.31 53 TRP B C 1
ATOM 908 O O . TRP B 1 53 ? 4.508 17.641 -2.814 1 81.31 53 TRP B O 1
ATOM 918 N N . SER B 1 54 ? 4.34 16.156 -4.43 1 81.94 54 SER B N 1
ATOM 919 C CA . SER B 1 54 ? 3.633 17.094 -5.301 1 81.94 54 SER B CA 1
ATOM 920 C C . SER B 1 54 ? 2.518 16.391 -6.07 1 81.94 54 SER B C 1
ATOM 922 O O . SER B 1 54 ? 2.668 15.234 -6.488 1 81.94 54 SER B O 1
ATOM 924 N N . LEU B 1 55 ? 1.434 17.062 -6.109 1 77.75 55 LEU B N 1
ATOM 925 C CA . LEU B 1 55 ? 0.298 16.625 -6.91 1 77.75 55 LEU B CA 1
ATOM 926 C C . LEU B 1 55 ? -0.114 17.688 -7.91 1 77.75 55 LEU B C 1
ATOM 928 O O . LEU B 1 55 ? -0.447 18.812 -7.52 1 77.75 55 LEU B O 1
ATOM 932 N N . GLY B 1 56 ? -0.125 17.375 -9.188 1 80.19 56 GLY B N 1
ATOM 933 C CA . GLY B 1 56 ? -0.532 18.328 -10.203 1 80.19 56 GLY B CA 1
ATOM 934 C C . GLY B 1 56 ? 0.272 19.609 -10.172 1 80.19 56 GLY B C 1
ATOM 935 O O . GLY B 1 56 ? -0.267 20.688 -10.406 1 80.19 56 GLY B O 1
ATOM 936 N N . GLY B 1 57 ? 1.478 19.531 -9.719 1 80.38 57 GLY B N 1
ATOM 937 C CA . GLY B 1 57 ? 2.328 20.703 -9.664 1 80.38 57 GLY B CA 1
ATOM 938 C C . GLY B 1 57 ? 2.273 21.422 -8.336 1 80.38 57 GLY B C 1
ATOM 939 O O . GLY B 1 57 ? 2.98 22.406 -8.125 1 80.38 57 GLY B O 1
ATOM 940 N N . THR B 1 58 ? 1.325 20.984 -7.531 1 79.25 58 THR B N 1
ATOM 941 C CA . THR B 1 58 ? 1.193 21.594 -6.211 1 79.25 58 THR B CA 1
ATOM 942 C C . THR B 1 58 ? 1.853 20.719 -5.145 1 79.25 58 THR B C 1
ATOM 944 O O . THR B 1 58 ? 1.636 19.5 -5.105 1 79.25 58 THR B O 1
ATOM 947 N N . VAL B 1 59 ? 2.666 21.438 -4.406 1 75.81 59 VAL B N 1
ATOM 948 C CA . VAL B 1 59 ? 3.318 20.719 -3.314 1 75.81 59 VAL B CA 1
ATOM 949 C C . VAL B 1 59 ? 2.311 20.438 -2.205 1 75.81 59 VAL B C 1
ATOM 951 O O . VAL B 1 59 ? 1.573 21.328 -1.785 1 75.81 59 VAL B O 1
ATOM 954 N N . LEU B 1 60 ? 2.201 19.203 -1.85 1 72.56 60 LEU B N 1
ATOM 955 C CA . LEU B 1 60 ? 1.3 18.797 -0.781 1 72.56 60 LEU B CA 1
ATOM 956 C C . LEU B 1 60 ? 2.027 18.75 0.559 1 72.56 60 LEU B C 1
ATOM 958 O O . LEU B 1 60 ? 3.131 18.203 0.655 1 72.56 60 LEU B O 1
ATOM 962 N N . ASN B 1 61 ? 1.627 19.703 1.44 1 67.81 61 ASN B N 1
ATOM 963 C CA . ASN B 1 61 ? 2.152 19.703 2.803 1 67.81 61 ASN B CA 1
ATOM 964 C C . ASN B 1 61 ? 1.035 19.594 3.836 1 67.81 61 ASN B C 1
ATOM 966 O O . ASN B 1 61 ? -0.139 19.484 3.477 1 67.81 61 ASN B O 1
ATOM 970 N N . ALA B 1 62 ? 1.423 19.391 5.105 1 67.38 62 ALA B N 1
ATOM 971 C CA . ALA B 1 62 ? 0.47 19.203 6.199 1 67.38 62 ALA B CA 1
ATOM 972 C C . ALA B 1 62 ? -0.588 20.297 6.191 1 67.38 62 ALA B C 1
ATOM 974 O O . ALA B 1 62 ? -1.762 20.047 6.469 1 67.38 62 ALA B O 1
ATOM 975 N N . GLU B 1 63 ? -0.179 21.469 5.855 1 66 63 GLU B N 1
ATOM 976 C CA . GLU B 1 63 ? -1.091 22.609 5.871 1 66 63 GLU B CA 1
ATOM 977 C C . GLU B 1 63 ? -2.197 22.453 4.832 1 66 63 GLU B C 1
ATOM 979 O O . GLU B 1 63 ? -3.367 22.703 5.121 1 66 63 GLU B O 1
ATOM 984 N N . MET B 1 64 ? -1.855 21.984 3.736 1 67.62 64 MET B N 1
ATOM 985 C CA . MET B 1 64 ? -2.812 21.812 2.646 1 67.62 64 MET B CA 1
ATOM 986 C C . MET B 1 64 ? -3.793 20.688 2.959 1 67.62 64 MET B C 1
ATOM 988 O O . MET B 1 64 ? -4.945 20.719 2.525 1 67.62 64 MET B O 1
ATOM 992 N N . LEU B 1 65 ? -3.285 19.672 3.668 1 62.5 65 LEU B N 1
ATOM 993 C CA . LEU B 1 65 ? -4.133 18.531 3.996 1 62.5 65 LEU B CA 1
ATOM 994 C C . LEU B 1 65 ? -5.059 18.859 5.164 1 62.5 65 LEU B C 1
ATOM 996 O O . LEU B 1 65 ? -5.973 18.094 5.473 1 62.5 65 LEU B O 1
ATOM 1000 N N . GLY B 1 66 ? -5.098 20.109 5.418 1 56.09 66 GLY B N 1
ATOM 1001 C CA . GLY B 1 66 ? -5.977 20.656 6.438 1 56.09 66 GLY B CA 1
ATOM 1002 C C . GLY B 1 66 ? -5.422 20.531 7.844 1 56.09 66 GLY B C 1
ATOM 1003 O O . GLY B 1 66 ? -6.16 20.625 8.82 1 56.09 66 GLY B O 1
ATOM 1004 N N . ARG B 1 67 ? -4.234 19.891 8.141 1 51.47 67 ARG B N 1
ATOM 1005 C CA . ARG B 1 67 ? -3.703 19.969 9.492 1 51.47 67 ARG B CA 1
ATOM 1006 C C . ARG B 1 67 ? -3.039 21.328 9.734 1 51.47 67 ARG B C 1
ATOM 1008 O O . ARG B 1 67 ? -2.486 21.562 10.812 1 51.47 67 ARG B O 1
ATOM 1015 N N . SER B 1 68 ? -3.475 22.359 9.141 1 37.06 68 SER B N 1
ATOM 1016 C CA . SER B 1 68 ? -3.029 23.625 9.711 1 37.06 68 SER B CA 1
ATOM 1017 C C . SER B 1 68 ? -3.512 23.781 11.148 1 37.06 68 SER B C 1
ATOM 1019 O O . SER B 1 68 ? -4.609 23.344 11.492 1 37.06 68 SER B O 1
#

Radius of gyration: 15.65 Å; Cα contacts (8 Å, |Δi|>4): 228; chains: 2; bounding box: 28×49×28 Å

Sequence (136 aa):
MPFANLKVPADTLTDESKKKLRDAVTDAFADVYGERARATTLVILEEVADGGWSLGGTVLNAEMLGRSMPFANLKVPADTLTDESKKKLRDAVTDAFADVYGERARATTLVILEEVADGGWSLGGTVLNAEMLGRS

Organism: Streptomyces mobaraensis (NCBI:txid35621)

InterPro domains:
  IPR004370 4-oxalocrotonate tautomerase-like domain [PF01361] (2-61)
  IPR014347 Tautomerase/MIF superfamily [G3DSA:3.30.429.10] (1-61)
  IPR014347 Tautomerase/MIF superfamily [SSF55331] (2-61)

Solvent-accessible surface area (backbone atoms only — not comparable to full-atom values): 7690 Å² total; per-residue (Å²): 101,44,39,36,43,36,39,36,54,42,87,64,66,52,72,68,51,50,50,50,43,51,48,46,48,44,48,38,48,17,72,69,70,32,71,77,32,49,84,51,48,47,75,46,78,42,66,36,53,81,79,67,35,65,54,97,86,38,69,49,44,39,55,76,75,62,67,100,101,43,39,36,42,35,41,34,54,43,84,65,67,52,73,67,52,51,49,50,42,51,50,46,47,44,50,40,49,16,72,70,70,31,71,77,32,50,83,51,46,48,75,46,79,41,65,39,52,80,79,69,36,65,55,98,84,37,69,49,44,37,54,75,75,60,67,101

Foldseek 3Di:
DDEEEAEDAPPQDDPVRVVVVVVVVLVVCCVVVNVVCSVVYYYHYDHDYFPRDDDPNRTDHNVNVPVD/DDEEEAEDAPPQDDPVRVVVVVVVVLVVCCVVVNVVCSVVYYYHYDHDYFPRDDDPNRTDHNVNVVVD

pLDDT: mean 87.2, std 12.59, range [37.06, 97.81]